Protein AF-A0A2N3BAU0-F1 (afdb_monomer_lite)

Foldseek 3Di:
DVLLVPPQVCCVVVVDPLVRSCVVVVDDSVRSVVSNVCVVVVVVVVVVVVVVVVVVVVVVVVVVVVVVVVVVVVVVVVVPPDDPPPPDD

Sequence (89 aa):
MAKFGRTVPCIRAGIIGRRDAQRSHNNSANLIQLWLTQFDRSELTDEEAEASVIAEYEARIAALERKVGQLTMELDLAKKTPRMPTANG

pLDDT: mean 80.73, std 13.92, range [50.19, 98.06]

Secondary structure (DSSP, 8-state):
-TTHHHHHHHHHTTSS-HHHHHHHHT--HHHHHHHHHHHHTTTHHHHHHHHHHHHHHHHHHHHHHHHHHHHHHHHHHHHHS--------

Radius of gyration: 25.94 Å; chains: 1; bounding box: 56×27×74 Å

Structure (mmCIF, N/CA/C/O backbone):
data_AF-A0A2N3BAU0-F1
#
_entry.id   AF-A0A2N3BAU0-F1
#
loop_
_atom_site.group_PDB
_atom_site.id
_atom_site.type_symbol
_atom_site.label_atom_id
_atom_site.label_alt_id
_atom_site.label_comp_id
_atom_site.label_asym_id
_atom_site.label_entity_id
_atom_site.label_seq_id
_atom_site.pdbx_PDB_ins_code
_atom_site.Cartn_x
_atom_site.Cartn_y
_atom_site.Cartn_z
_atom_site.occupancy
_atom_site.B_iso_or_equiv
_atom_site.auth_seq_id
_atom_site.auth_comp_id
_atom_site.auth_asym_id
_atom_site.auth_atom_id
_atom_site.pdbx_PDB_model_num
ATOM 1 N N . MET A 1 1 ? 1.622 2.882 -2.722 1.00 53.22 1 MET A N 1
ATOM 2 C CA . MET A 1 1 ? 1.807 1.578 -3.393 1.00 53.22 1 MET A CA 1
ATOM 3 C C . MET A 1 1 ? 1.132 1.461 -4.766 1.00 53.22 1 MET A C 1
ATOM 5 O O . MET A 1 1 ? 1.807 1.059 -5.701 1.00 53.22 1 MET A O 1
ATOM 9 N N . ALA A 1 2 ? -0.113 1.914 -4.977 1.00 59.25 2 ALA A N 1
ATOM 10 C CA . ALA A 1 2 ? -0.848 1.713 -6.248 1.00 59.25 2 ALA A CA 1
ATOM 11 C C . ALA A 1 2 ? -0.220 2.275 -7.553 1.00 59.25 2 ALA A C 1
ATOM 13 O O . ALA A 1 2 ? -0.573 1.823 -8.644 1.00 59.25 2 ALA A O 1
ATOM 14 N N . LYS A 1 3 ? 0.675 3.274 -7.475 1.00 63.97 3 LYS A N 1
ATOM 15 C CA . LYS A 1 3 ? 1.345 3.856 -8.656 1.00 63.97 3 LYS A CA 1
ATOM 16 C C . LYS A 1 3 ? 2.594 3.075 -9.081 1.00 63.97 3 LYS A C 1
ATOM 18 O O . LYS A 1 3 ? 2.880 3.026 -10.271 1.00 63.97 3 LYS A O 1
ATOM 23 N N . PHE A 1 4 ? 3.307 2.462 -8.138 1.00 65.94 4 PHE A N 1
ATOM 24 C CA . PHE A 1 4 ? 4.562 1.739 -8.375 1.00 65.94 4 PHE A CA 1
ATOM 25 C C . PHE A 1 4 ? 4.332 0.460 -9.195 1.00 65.94 4 PHE A C 1
ATOM 27 O O . PHE A 1 4 ? 4.830 0.380 -10.318 1.00 65.94 4 PHE A O 1
ATOM 34 N N . GLY A 1 5 ? 3.452 -0.433 -8.721 1.00 68.56 5 GLY A N 1
ATOM 35 C CA . GLY A 1 5 ? 3.081 -1.683 -9.409 1.00 68.56 5 GLY A CA 1
ATOM 36 C C . GLY A 1 5 ? 2.423 -1.495 -10.783 1.00 68.56 5 GLY A C 1
ATOM 37 O O . GLY A 1 5 ? 2.420 -2.389 -11.617 1.00 68.56 5 GLY A O 1
ATOM 38 N N . ARG A 1 6 ? 1.917 -0.292 -11.087 1.00 74.06 6 ARG A N 1
ATOM 39 C CA . ARG A 1 6 ? 1.328 0.028 -12.400 1.00 74.06 6 ARG A CA 1
ATOM 40 C C . ARG A 1 6 ? 2.320 0.690 -13.355 1.00 74.06 6 ARG A C 1
ATOM 42 O O . ARG A 1 6 ? 2.285 0.445 -14.551 1.00 74.06 6 ARG A O 1
ATOM 49 N N . THR A 1 7 ? 3.211 1.536 -12.841 1.00 84.75 7 THR A N 1
ATOM 50 C CA . THR A 1 7 ? 4.102 2.353 -13.679 1.00 84.75 7 THR A CA 1
ATOM 51 C C . THR A 1 7 ? 5.270 1.537 -14.227 1.00 84.75 7 THR A C 1
ATOM 53 O O . THR A 1 7 ? 5.599 1.652 -15.405 1.00 84.75 7 THR A O 1
ATOM 56 N N . VAL A 1 8 ? 5.905 0.712 -13.393 1.00 86.81 8 VAL A N 1
ATOM 57 C CA . VAL A 1 8 ? 7.151 0.022 -13.760 1.00 86.81 8 VAL A CA 1
ATOM 58 C C . VAL A 1 8 ? 6.924 -1.079 -14.803 1.00 86.81 8 VAL A C 1
ATOM 60 O O . VAL A 1 8 ? 7.619 -1.055 -15.825 1.00 86.81 8 VAL A O 1
ATOM 63 N N . PRO A 1 9 ? 5.906 -1.956 -14.661 1.00 86.44 9 PRO A N 1
ATOM 64 C CA . PRO A 1 9 ? 5.598 -2.937 -15.698 1.00 86.44 9 PRO A CA 1
ATOM 65 C C . PRO A 1 9 ? 5.166 -2.280 -17.014 1.00 86.44 9 PRO A C 1
ATOM 67 O O . PRO A 1 9 ? 5.594 -2.716 -18.079 1.00 86.44 9 PRO A O 1
ATOM 70 N N . CYS A 1 10 ? 4.395 -1.183 -16.972 1.00 86.06 10 CYS A N 1
ATOM 71 C CA . CYS A 1 10 ? 4.002 -0.450 -18.180 1.00 86.06 10 CYS A CA 1
ATOM 72 C C . CYS A 1 10 ? 5.195 0.195 -18.904 1.00 86.06 10 CYS A C 1
ATOM 74 O O . CYS A 1 10 ? 5.201 0.227 -20.133 1.00 86.06 10 CYS A O 1
ATOM 76 N N . ILE A 1 11 ? 6.211 0.676 -18.176 1.00 88.94 11 ILE A N 1
ATOM 77 C CA . ILE A 1 11 ? 7.460 1.160 -18.786 1.00 88.94 11 ILE A CA 1
ATOM 78 C C . ILE A 1 11 ? 8.210 0.001 -19.448 1.00 88.94 11 ILE A C 1
ATOM 80 O O . ILE A 1 11 ? 8.679 0.145 -20.577 1.00 88.94 11 ILE A O 1
ATOM 84 N N . ARG A 1 12 ? 8.322 -1.154 -18.778 1.00 88.44 12 ARG A N 1
ATOM 85 C CA . ARG A 1 12 ? 9.077 -2.302 -19.305 1.00 88.44 12 ARG A CA 1
ATOM 86 C C . ARG A 1 12 ? 8.394 -2.964 -20.502 1.00 88.44 12 ARG A C 1
ATOM 88 O O . ARG A 1 12 ? 9.079 -3.382 -21.428 1.00 88.44 12 ARG A O 1
ATOM 95 N N . ALA A 1 13 ? 7.064 -2.977 -20.509 1.00 87.44 13 ALA A N 1
ATOM 96 C CA . ALA A 1 13 ? 6.237 -3.405 -21.633 1.00 87.44 13 ALA A CA 1
ATOM 97 C C . ALA A 1 13 ? 6.164 -2.368 -22.775 1.00 87.44 13 ALA A C 1
ATOM 99 O O . ALA A 1 13 ? 5.541 -2.636 -23.797 1.00 87.44 13 ALA A O 1
ATOM 100 N N . GLY A 1 14 ? 6.758 -1.177 -22.611 1.00 89.50 14 GLY A N 1
ATOM 101 C CA . GLY A 1 14 ? 6.750 -0.113 -23.621 1.00 89.50 14 GLY A CA 1
ATOM 102 C C . GLY A 1 14 ? 5.403 0.600 -23.799 1.00 89.50 14 GLY A C 1
ATOM 103 O O . GLY A 1 14 ? 5.248 1.373 -24.738 1.00 89.50 14 GLY A O 1
ATOM 104 N N . ILE A 1 15 ? 4.440 0.367 -22.903 1.00 89.88 15 ILE A N 1
ATOM 105 C CA . ILE A 1 15 ? 3.097 0.971 -22.932 1.00 89.88 15 ILE A CA 1
ATOM 106 C C . ILE A 1 15 ? 3.171 2.470 -22.622 1.00 89.88 15 ILE A C 1
ATOM 108 O O . ILE A 1 15 ? 2.425 3.261 -23.194 1.00 89.88 15 ILE A O 1
ATOM 112 N N . ILE A 1 16 ? 4.071 2.867 -21.716 1.00 90.00 16 ILE A N 1
ATOM 113 C CA . ILE A 1 16 ? 4.317 4.273 -21.375 1.00 90.00 16 ILE A CA 1
ATOM 114 C C . ILE A 1 16 ? 5.814 4.583 -21.376 1.00 90.00 16 ILE A C 1
ATOM 116 O O . ILE A 1 16 ? 6.636 3.775 -20.940 1.00 90.00 16 ILE A O 1
ATOM 120 N N . GLY A 1 17 ? 6.183 5.786 -21.818 1.00 89.88 17 GLY A N 1
ATOM 121 C CA . GLY A 1 17 ? 7.552 6.273 -21.712 1.00 89.88 17 GLY A CA 1
ATOM 122 C C . GLY A 1 17 ? 7.892 6.723 -20.290 1.00 89.88 17 GLY A C 1
ATOM 123 O O . GLY A 1 17 ? 7.040 7.195 -19.538 1.00 89.88 17 GLY A O 1
ATOM 124 N N . ARG A 1 18 ? 9.180 6.676 -19.923 1.00 89.94 18 ARG A N 1
ATOM 125 C CA . ARG A 1 18 ? 9.663 7.182 -18.620 1.00 89.94 18 ARG A CA 1
ATOM 126 C C . ARG A 1 18 ? 9.272 8.645 -18.384 1.00 89.94 18 ARG A C 1
ATOM 128 O O . ARG A 1 18 ? 8.859 8.994 -17.286 1.00 89.94 18 ARG A O 1
ATOM 135 N N . ARG A 1 19 ? 9.366 9.486 -19.422 1.00 89.00 19 ARG A N 1
ATOM 136 C CA . ARG A 1 19 ? 8.962 10.904 -19.373 1.00 89.00 19 ARG A CA 1
ATOM 137 C C . ARG A 1 19 ? 7.463 11.076 -19.135 1.00 89.00 19 ARG A C 1
ATOM 139 O O . ARG A 1 19 ? 7.078 11.975 -18.391 1.00 89.00 19 ARG A O 1
ATOM 146 N N . ASP A 1 20 ? 6.642 10.212 -19.720 1.00 88.62 20 ASP A N 1
ATOM 147 C CA . ASP A 1 20 ? 5.192 10.253 -19.535 1.00 88.62 20 ASP A CA 1
ATOM 148 C C . ASP A 1 20 ? 4.838 9.849 -18.109 1.00 88.62 20 ASP A C 1
ATOM 150 O O . ASP A 1 20 ? 4.112 10.575 -17.441 1.00 88.62 20 ASP A O 1
ATOM 154 N N . ALA A 1 21 ? 5.466 8.790 -17.591 1.00 85.94 21 ALA A N 1
ATOM 155 C CA . ALA A 1 21 ? 5.330 8.363 -16.201 1.00 85.94 21 ALA A CA 1
ATOM 156 C C . ALA A 1 21 ? 5.744 9.441 -15.181 1.00 85.94 21 ALA A C 1
ATOM 158 O O . ALA A 1 21 ? 5.138 9.547 -14.114 1.00 85.94 21 ALA A O 1
ATOM 159 N N . GLN A 1 22 ? 6.756 10.261 -15.485 1.00 89.38 22 GLN A N 1
ATOM 160 C CA . GLN A 1 22 ? 7.115 11.394 -14.625 1.00 89.38 22 GLN A CA 1
ATOM 161 C C . GLN A 1 22 ? 5.998 12.437 -14.574 1.00 89.38 22 GLN A C 1
ATOM 163 O O . GLN A 1 22 ? 5.664 12.925 -13.499 1.00 89.38 22 GLN A O 1
ATOM 168 N N . ARG A 1 23 ? 5.403 12.760 -15.727 1.00 86.69 23 ARG A N 1
ATOM 169 C CA . ARG A 1 23 ? 4.385 13.811 -15.852 1.00 86.69 23 ARG A CA 1
ATOM 170 C C . ARG A 1 23 ? 3.016 13.370 -15.344 1.00 86.69 23 ARG A C 1
ATOM 172 O O . ARG A 1 23 ? 2.398 14.091 -14.571 1.00 86.69 23 ARG A O 1
ATOM 179 N N . SER A 1 24 ? 2.550 12.192 -15.750 1.00 82.50 24 SER A N 1
ATOM 180 C CA . SER A 1 24 ? 1.211 11.684 -15.426 1.00 82.50 24 SER A CA 1
ATOM 181 C C . SER A 1 24 ? 1.062 11.296 -13.957 1.00 82.50 24 SER A C 1
ATOM 183 O O . SER A 1 24 ? -0.031 11.357 -13.394 1.00 82.50 24 SER A O 1
ATOM 185 N N . HIS A 1 25 ? 2.157 10.879 -13.321 1.00 74.69 25 HIS A N 1
ATOM 186 C CA . HIS A 1 25 ? 2.126 10.361 -11.958 1.00 74.69 25 HIS A CA 1
ATOM 187 C C . HIS A 1 25 ? 2.885 11.226 -10.951 1.00 74.69 25 HIS A C 1
ATOM 189 O O . HIS A 1 25 ? 2.827 10.910 -9.760 1.00 74.69 25 HIS A O 1
ATOM 195 N N . ASN A 1 26 ? 3.486 12.332 -11.411 1.00 82.56 26 ASN A N 1
ATOM 196 C CA . ASN A 1 26 ? 4.354 13.231 -10.646 1.00 82.56 26 ASN A CA 1
ATOM 197 C C . ASN A 1 26 ? 5.541 12.496 -9.998 1.00 82.56 26 ASN A C 1
ATOM 199 O O . ASN A 1 26 ? 5.919 12.762 -8.859 1.00 8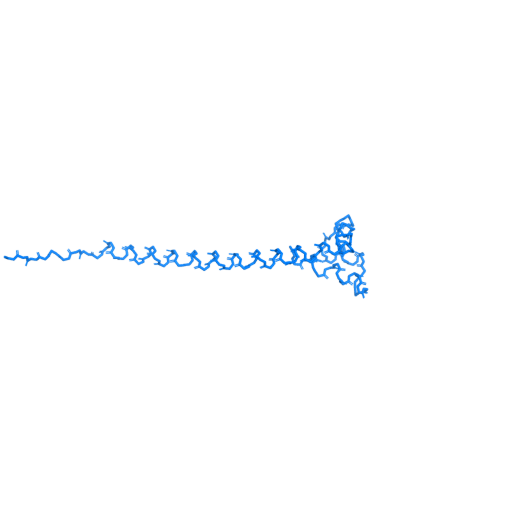2.56 26 ASN A O 1
ATOM 203 N N . ASN A 1 27 ? 6.095 11.517 -10.716 1.00 83.81 27 ASN A N 1
ATOM 204 C CA . ASN A 1 27 ? 7.218 10.714 -10.246 1.00 83.81 27 ASN A CA 1
ATOM 205 C C . ASN A 1 27 ? 8.546 11.389 -10.614 1.00 83.81 27 ASN A C 1
ATOM 207 O O . ASN A 1 27 ? 8.714 11.906 -11.721 1.00 83.81 27 ASN A O 1
ATOM 211 N N . SER A 1 28 ? 9.531 11.335 -9.716 1.00 88.25 28 SER A N 1
ATOM 212 C CA . SER A 1 28 ? 10.882 11.807 -10.030 1.00 88.25 28 SER A CA 1
ATOM 213 C C . SER A 1 28 ? 11.635 10.793 -10.900 1.00 88.25 28 SER A C 1
ATOM 215 O O . SER A 1 28 ? 11.361 9.591 -10.867 1.00 88.25 28 SER A O 1
ATOM 217 N N . ALA A 1 29 ? 12.618 11.266 -11.673 1.00 88.81 29 ALA A N 1
ATOM 218 C CA . ALA A 1 29 ? 13.468 10.384 -12.476 1.00 88.81 29 ALA A CA 1
ATOM 219 C C . ALA A 1 29 ? 14.203 9.364 -11.594 1.00 88.81 29 ALA A C 1
ATOM 221 O O . ALA A 1 29 ? 14.269 8.188 -11.946 1.00 88.81 29 ALA A O 1
ATOM 222 N N . ASN A 1 30 ? 14.694 9.815 -10.435 1.00 90.00 30 ASN A N 1
ATOM 223 C CA . ASN A 1 30 ? 15.403 8.987 -9.461 1.00 90.00 30 ASN A CA 1
ATOM 224 C C . ASN A 1 30 ? 14.506 7.877 -8.915 1.00 90.00 30 ASN A C 1
ATOM 226 O O . ASN A 1 30 ? 14.939 6.733 -8.827 1.00 90.00 30 ASN A O 1
ATOM 230 N N . LEU A 1 31 ? 13.245 8.200 -8.616 1.00 87.12 31 LEU A N 1
ATOM 231 C CA . LEU A 1 31 ? 12.283 7.221 -8.129 1.00 87.12 31 LEU A CA 1
ATOM 232 C C . LEU A 1 31 ? 11.990 6.159 -9.194 1.00 87.12 31 LEU A C 1
ATOM 234 O O . LEU A 1 31 ? 12.041 4.974 -8.902 1.00 87.12 31 LEU A O 1
ATOM 238 N N . ILE A 1 32 ? 11.788 6.568 -10.452 1.00 88.44 32 ILE A N 1
ATOM 239 C CA . ILE A 1 32 ? 11.599 5.628 -11.568 1.00 88.44 32 ILE A CA 1
ATOM 240 C C . ILE A 1 32 ? 12.842 4.750 -11.780 1.00 88.44 32 ILE A C 1
ATOM 242 O O . ILE A 1 32 ? 12.693 3.575 -12.095 1.00 88.44 32 ILE A O 1
ATOM 246 N N . GLN A 1 33 ? 14.060 5.288 -11.627 1.00 90.31 33 GLN A N 1
ATOM 247 C CA . GLN A 1 33 ? 15.285 4.481 -11.720 1.00 90.31 33 GLN A CA 1
ATOM 248 C C . GLN A 1 33 ? 15.363 3.436 -10.609 1.00 90.31 33 GLN A C 1
ATOM 250 O O . GLN A 1 33 ? 15.552 2.266 -10.911 1.00 90.31 33 GLN A O 1
ATOM 255 N N . LEU A 1 34 ? 15.187 3.844 -9.348 1.00 88.06 34 LEU A N 1
ATOM 256 C CA . LEU A 1 34 ? 15.202 2.934 -8.201 1.00 88.06 34 LEU A CA 1
ATOM 257 C C . LEU A 1 34 ? 14.215 1.779 -8.404 1.00 88.06 34 LEU A C 1
ATOM 259 O O . LEU A 1 34 ? 14.554 0.614 -8.233 1.00 88.06 34 LEU A O 1
ATOM 263 N N . TRP A 1 35 ? 13.010 2.129 -8.831 1.00 88.06 35 TRP A N 1
ATOM 264 C CA . TRP A 1 35 ? 11.918 1.209 -9.078 1.00 88.06 35 TRP A CA 1
ATOM 265 C C . TRP A 1 35 ? 12.174 0.227 -10.225 1.00 88.06 35 TRP A C 1
ATOM 267 O O . TRP A 1 35 ? 11.855 -0.950 -10.096 1.00 88.06 35 TRP A O 1
ATOM 277 N N . LEU A 1 36 ? 12.782 0.680 -11.324 1.00 87.31 36 LEU A N 1
ATOM 278 C CA . LEU A 1 36 ? 13.215 -0.209 -12.408 1.00 87.31 36 LEU A CA 1
ATOM 279 C C . LEU A 1 36 ? 14.318 -1.164 -11.940 1.00 87.31 36 LEU A C 1
ATOM 281 O O . LEU A 1 36 ? 14.252 -2.350 -12.239 1.00 87.31 36 LEU A O 1
ATOM 285 N N . THR A 1 37 ? 15.283 -0.675 -11.155 1.00 88.69 37 THR A N 1
ATOM 286 C CA . THR A 1 37 ? 16.350 -1.511 -10.589 1.00 88.69 37 THR A CA 1
ATOM 287 C C . THR A 1 37 ? 15.794 -2.594 -9.661 1.00 88.69 37 THR A C 1
ATOM 289 O O . THR A 1 37 ? 16.237 -3.736 -9.732 1.00 88.69 37 THR A O 1
ATOM 292 N N . GLN A 1 38 ? 14.815 -2.265 -8.812 1.00 83.88 38 GLN A N 1
ATOM 293 C CA . GLN A 1 38 ? 14.133 -3.243 -7.952 1.00 83.88 38 GLN A CA 1
ATOM 294 C C . GLN A 1 38 ? 13.314 -4.256 -8.774 1.00 83.88 38 GLN A C 1
ATOM 296 O O . GLN A 1 38 ? 13.356 -5.453 -8.494 1.00 83.88 38 GLN A O 1
ATOM 301 N N . PHE A 1 39 ? 12.633 -3.801 -9.837 1.00 82.56 39 PHE A N 1
ATOM 302 C CA . PHE A 1 39 ? 11.909 -4.672 -10.774 1.00 82.56 39 PHE A CA 1
ATOM 303 C C . PHE A 1 39 ? 12.817 -5.684 -11.461 1.00 82.56 39 PHE A C 1
ATOM 305 O O . PHE A 1 39 ? 12.529 -6.877 -11.453 1.00 82.56 39 PHE A O 1
ATOM 312 N N . ASP A 1 40 ? 13.928 -5.220 -12.031 1.00 85.50 40 ASP A N 1
ATOM 313 C CA . ASP A 1 40 ? 14.860 -6.076 -12.764 1.00 85.50 40 ASP A CA 1
ATOM 314 C C . ASP A 1 40 ? 15.551 -7.100 -11.836 1.00 85.50 40 ASP A C 1
ATOM 316 O O . ASP A 1 40 ? 15.949 -8.172 -12.288 1.00 85.50 40 ASP A O 1
ATOM 320 N N . ARG A 1 41 ? 15.651 -6.813 -10.529 1.00 86.25 41 ARG A N 1
ATOM 321 C CA . ARG A 1 41 ? 16.156 -7.747 -9.503 1.00 86.25 41 ARG A CA 1
ATOM 322 C C . ARG A 1 41 ? 15.103 -8.734 -8.991 1.00 86.25 41 ARG A C 1
ATOM 324 O O . ARG A 1 41 ? 15.435 -9.571 -8.161 1.00 86.25 41 ARG A O 1
ATOM 331 N N . SER A 1 42 ? 13.867 -8.661 -9.492 1.00 73.38 42 SER A N 1
ATOM 332 C CA . SER A 1 42 ? 12.711 -9.416 -8.981 1.00 73.38 42 SER A CA 1
ATOM 333 C C . SER A 1 42 ? 12.414 -9.167 -7.497 1.00 73.38 42 SER A C 1
ATOM 335 O O . SER A 1 42 ? 11.729 -9.960 -6.873 1.00 73.38 42 SER A O 1
ATOM 337 N N . GLU A 1 43 ? 12.885 -8.054 -6.932 1.00 71.00 43 GLU A N 1
ATOM 338 C CA . GLU A 1 43 ? 12.559 -7.658 -5.550 1.00 71.00 43 GLU A CA 1
ATOM 339 C C . GLU A 1 43 ? 11.128 -7.108 -5.469 1.00 71.00 43 GLU A C 1
ATOM 341 O O . GLU A 1 43 ? 10.501 -7.099 -4.424 1.00 71.00 43 GLU A O 1
ATOM 346 N N . LEU A 1 44 ? 10.556 -6.733 -6.615 1.00 62.53 44 LEU A N 1
ATOM 347 C CA . LEU A 1 44 ? 9.237 -6.114 -6.701 1.00 62.53 44 LEU A CA 1
ATOM 348 C C . LEU A 1 44 ? 8.070 -7.054 -6.374 1.00 62.53 44 LEU A C 1
ATOM 350 O O . LEU A 1 44 ? 6.977 -6.579 -6.070 1.00 62.53 44 LEU A O 1
ATOM 354 N N . THR A 1 45 ? 8.283 -8.370 -6.455 1.00 58.41 45 THR A N 1
ATOM 355 C CA . THR A 1 45 ? 7.268 -9.362 -6.078 1.00 58.41 45 THR A CA 1
ATOM 356 C C . THR A 1 45 ? 7.024 -9.391 -4.574 1.00 58.41 45 THR A C 1
ATOM 358 O O . THR A 1 45 ? 5.904 -9.687 -4.157 1.00 58.41 45 THR A O 1
ATOM 361 N N . ASP A 1 46 ? 8.032 -9.034 -3.776 1.00 56.09 46 ASP A N 1
ATOM 362 C CA . ASP A 1 46 ? 7.936 -9.040 -2.320 1.00 56.09 46 ASP A CA 1
ATOM 363 C C . ASP A 1 46 ? 7.174 -7.795 -1.831 1.00 56.09 46 ASP A C 1
ATOM 365 O O . ASP A 1 46 ? 6.217 -7.929 -1.070 1.00 56.09 46 ASP A O 1
ATOM 369 N N . GLU A 1 47 ? 7.444 -6.598 -2.373 1.00 56.53 47 GLU A N 1
ATOM 370 C CA . GLU A 1 47 ? 6.679 -5.389 -2.017 1.00 56.53 47 GLU A CA 1
ATOM 371 C C . GLU A 1 47 ? 5.196 -5.410 -2.451 1.00 56.53 47 GLU A C 1
ATOM 373 O O . GLU A 1 47 ? 4.344 -4.832 -1.766 1.00 56.53 47 GLU A O 1
ATOM 378 N N . GLU A 1 48 ? 4.842 -6.031 -3.585 1.00 57.31 48 GLU A N 1
ATOM 379 C CA . GLU A 1 48 ? 3.430 -6.173 -3.991 1.00 57.31 48 GLU A CA 1
ATOM 380 C C . GLU A 1 48 ? 2.671 -7.159 -3.095 1.00 57.31 48 GLU A C 1
ATOM 382 O O . GLU A 1 48 ? 1.518 -6.898 -2.727 1.00 57.31 48 GLU A O 1
ATOM 387 N N . ALA A 1 49 ? 3.328 -8.251 -2.690 1.00 55.28 49 ALA A N 1
ATOM 388 C CA . ALA A 1 49 ? 2.790 -9.181 -1.708 1.00 55.28 49 ALA A CA 1
ATOM 389 C C . ALA A 1 49 ? 2.599 -8.492 -0.347 1.00 55.28 49 ALA A C 1
ATOM 391 O O . ALA A 1 49 ? 1.522 -8.590 0.246 1.00 55.28 49 ALA A O 1
ATOM 392 N N . GLU A 1 50 ? 3.580 -7.712 0.109 1.00 59.66 50 GLU A N 1
ATOM 393 C CA . GLU A 1 50 ? 3.485 -6.930 1.345 1.00 59.66 50 GLU A CA 1
ATOM 394 C C . GLU A 1 50 ? 2.357 -5.889 1.295 1.00 59.66 50 GLU A C 1
ATOM 396 O O . GLU A 1 50 ? 1.594 -5.750 2.251 1.00 59.66 50 GLU A O 1
ATOM 401 N N . ALA A 1 51 ? 2.176 -5.192 0.169 1.00 60.47 51 ALA A N 1
ATOM 402 C CA . ALA A 1 51 ? 1.095 -4.221 0.007 1.00 60.47 51 ALA A CA 1
ATOM 403 C C . ALA A 1 51 ? -0.299 -4.873 0.037 1.00 60.47 51 ALA A C 1
ATOM 405 O O . ALA A 1 51 ? -1.233 -4.305 0.611 1.00 60.47 51 ALA A O 1
ATOM 406 N N . SER A 1 52 ? -0.442 -6.063 -0.555 1.00 62.59 52 SER A N 1
ATOM 407 C CA . SER A 1 52 ? -1.679 -6.849 -0.471 1.00 62.59 52 SER A CA 1
ATOM 408 C C . SER A 1 52 ? -1.972 -7.268 0.970 1.00 62.59 52 SER A C 1
ATOM 410 O O . SER A 1 52 ? -3.111 -7.173 1.429 1.00 62.59 52 SER A O 1
ATOM 412 N N . VAL A 1 53 ? -0.940 -7.687 1.701 1.00 72.50 53 VAL A N 1
ATOM 413 C CA . VAL A 1 53 ? -1.040 -8.065 3.114 1.00 72.50 53 VAL A CA 1
ATOM 414 C C . VAL A 1 53 ? -1.443 -6.867 3.983 1.00 72.50 53 VAL A C 1
ATOM 416 O O . VAL A 1 53 ? -2.297 -7.003 4.858 1.00 72.50 53 VAL A O 1
ATOM 419 N N . ILE A 1 54 ? -0.911 -5.670 3.716 1.00 80.94 54 ILE A N 1
ATOM 420 C CA . ILE A 1 54 ? -1.289 -4.440 4.433 1.00 80.94 54 ILE A CA 1
ATOM 421 C C . ILE A 1 54 ? -2.774 -4.111 4.229 1.00 80.94 54 ILE A C 1
ATOM 423 O O . ILE A 1 54 ? -3.479 -3.875 5.209 1.00 80.94 54 ILE A O 1
ATOM 427 N N . ALA A 1 55 ? -3.277 -4.155 2.992 1.00 75.88 55 ALA A N 1
ATOM 428 C CA . ALA A 1 55 ? -4.690 -3.882 2.708 1.00 75.88 55 ALA A CA 1
ATOM 429 C C . ALA A 1 55 ? -5.631 -4.893 3.393 1.00 75.88 55 ALA A C 1
ATOM 431 O O . ALA A 1 55 ? -6.710 -4.537 3.874 1.00 75.88 55 ALA A O 1
ATOM 432 N N . GLU A 1 56 ? -5.215 -6.158 3.477 1.00 81.44 56 GLU A N 1
ATOM 433 C CA . GLU A 1 56 ? -5.953 -7.182 4.211 1.00 81.44 56 GLU A CA 1
ATOM 434 C C . GLU A 1 56 ? -5.991 -6.887 5.719 1.00 81.44 56 GLU A C 1
ATOM 436 O O . GLU A 1 56 ? -7.049 -6.996 6.350 1.00 81.44 56 GLU A O 1
ATOM 441 N N . TYR A 1 57 ? -4.865 -6.475 6.307 1.00 91.75 57 TYR A N 1
ATOM 442 C CA . TYR A 1 57 ? -4.819 -6.077 7.712 1.00 91.75 57 TYR A CA 1
ATOM 443 C C . TYR A 1 57 ? -5.677 -4.842 7.993 1.00 91.75 57 TYR A C 1
ATOM 445 O O . TYR A 1 57 ? -6.424 -4.853 8.970 1.00 91.75 57 TYR A O 1
ATOM 453 N N . GLU A 1 58 ? -5.653 -3.825 7.131 1.00 92.00 58 GLU A N 1
ATOM 454 C CA . GLU A 1 58 ? -6.517 -2.643 7.251 1.00 92.00 58 GLU A CA 1
ATOM 455 C C . GLU A 1 58 ? -8.006 -3.027 7.243 1.00 92.00 58 GLU A C 1
ATOM 457 O O . GLU A 1 58 ? -8.780 -2.569 8.088 1.00 92.00 58 GLU A O 1
ATOM 462 N N . ALA A 1 59 ? -8.413 -3.941 6.355 1.00 90.75 59 ALA A N 1
ATOM 463 C CA . ALA A 1 59 ? -9.786 -4.439 6.308 1.00 90.75 59 ALA A CA 1
ATOM 464 C C . ALA A 1 59 ? -10.178 -5.203 7.587 1.00 90.75 59 ALA A C 1
ATOM 466 O O . ALA A 1 59 ? -11.292 -5.040 8.103 1.00 90.75 59 ALA A O 1
ATOM 467 N N . ARG A 1 60 ? -9.263 -6.023 8.123 1.00 94.12 60 ARG A N 1
ATOM 468 C CA . ARG A 1 60 ? -9.458 -6.752 9.386 1.00 94.12 60 ARG A CA 1
ATOM 469 C C . ARG A 1 60 ? -9.566 -5.795 10.575 1.00 94.12 60 ARG A C 1
ATOM 471 O O . ARG A 1 60 ? -10.465 -5.970 11.397 1.00 94.12 60 ARG A O 1
ATOM 478 N N . ILE A 1 61 ? -8.718 -4.769 10.641 1.00 95.56 61 ILE A N 1
ATOM 479 C CA . ILE A 1 61 ? -8.758 -3.726 11.677 1.00 95.56 61 ILE A CA 1
ATOM 480 C C . ILE A 1 61 ? -10.105 -3.003 11.635 1.00 95.56 61 ILE A C 1
ATOM 482 O O . ILE A 1 61 ? -10.820 -2.999 12.635 1.00 95.56 61 ILE A O 1
ATOM 486 N N . ALA A 1 62 ? -10.533 -2.524 10.466 1.00 96.38 62 ALA A N 1
ATOM 487 C CA . ALA A 1 62 ? -11.813 -1.833 10.321 1.00 96.38 62 ALA A CA 1
ATOM 488 C C . ALA A 1 62 ? -13.021 -2.718 10.689 1.00 96.38 62 ALA A C 1
ATOM 490 O O . ALA A 1 62 ? -14.061 -2.234 11.144 1.00 96.38 62 ALA A O 1
ATOM 491 N N . ALA A 1 63 ? -12.938 -4.034 10.465 1.00 96.81 63 ALA A N 1
ATOM 492 C CA . ALA A 1 63 ? -13.965 -4.976 10.907 1.00 96.81 63 ALA A CA 1
ATOM 493 C C . ALA A 1 63 ? -13.999 -5.133 12.432 1.00 96.81 63 ALA A C 1
ATOM 495 O O . ALA A 1 63 ? -15.085 -5.203 13.014 1.00 96.81 63 ALA A O 1
ATOM 496 N N . LEU A 1 64 ? -12.833 -5.172 13.077 1.00 97.88 64 LEU A N 1
ATOM 497 C CA . LEU A 1 64 ? -12.726 -5.241 14.530 1.00 97.88 64 LEU A CA 1
ATOM 498 C C . LEU A 1 64 ? -13.207 -3.949 15.190 1.00 97.88 64 LEU A C 1
ATOM 500 O O . LEU A 1 64 ? -14.006 -4.020 16.117 1.00 97.88 64 LEU A O 1
ATOM 504 N N . GLU A 1 65 ? -12.818 -2.785 14.678 1.00 98.06 65 GLU A N 1
ATOM 505 C CA . GLU A 1 65 ? -13.251 -1.483 15.200 1.00 98.06 65 GLU A CA 1
ATOM 506 C C . GLU A 1 65 ? -14.778 -1.335 15.179 1.00 98.06 65 GLU A C 1
ATOM 508 O O . GLU A 1 65 ? -15.383 -0.923 16.171 1.00 98.06 65 GLU A O 1
ATOM 513 N N . ARG A 1 66 ? -15.430 -1.765 14.090 1.00 97.88 66 ARG A N 1
ATOM 514 C CA . ARG A 1 66 ? -16.900 -1.795 14.004 1.00 97.88 66 ARG A CA 1
ATOM 515 C C . ARG A 1 66 ? -17.527 -2.698 15.064 1.00 97.88 66 ARG A C 1
ATOM 517 O O . ARG A 1 66 ? -18.507 -2.302 15.692 1.00 97.88 66 ARG A O 1
ATOM 524 N N . LYS A 1 67 ? -16.969 -3.894 15.280 1.00 97.50 67 LYS A N 1
ATOM 525 C CA . LYS A 1 67 ? -17.453 -4.823 16.314 1.00 97.50 67 LYS A CA 1
ATOM 526 C C . LYS A 1 67 ? -17.264 -4.260 17.718 1.00 97.50 67 LYS A C 1
ATOM 528 O O . LYS A 1 67 ? -18.168 -4.378 18.535 1.00 97.50 67 LYS A O 1
ATOM 533 N N . VAL A 1 68 ? -16.123 -3.630 17.995 1.00 97.81 68 VAL A N 1
ATOM 534 C CA . VAL A 1 68 ? -15.872 -2.970 19.283 1.00 97.81 68 VAL A CA 1
ATOM 535 C C . VAL A 1 68 ? -16.927 -1.897 19.537 1.00 97.81 68 VAL A C 1
ATOM 537 O O . VAL A 1 68 ? -17.545 -1.913 20.595 1.00 97.81 68 VAL A O 1
ATOM 540 N N . GLY A 1 69 ? -17.213 -1.040 18.550 1.00 96.50 69 GLY A N 1
ATOM 541 C CA . GLY A 1 69 ? -18.269 -0.031 18.665 1.00 96.50 69 GLY A CA 1
ATOM 542 C C . GLY A 1 69 ? -19.646 -0.627 18.986 1.00 96.50 69 GLY A C 1
ATOM 543 O O . GLY A 1 69 ? -20.322 -0.151 19.896 1.00 96.50 69 GLY A O 1
ATOM 544 N N . GLN A 1 70 ? -20.039 -1.706 18.297 1.00 96.25 70 GLN A N 1
ATOM 545 C CA . GLN A 1 70 ? -21.296 -2.421 18.569 1.00 96.25 70 GLN A CA 1
ATOM 546 C C . GLN A 1 70 ? -21.348 -2.966 20.002 1.00 96.25 70 GLN A C 1
ATOM 548 O O . GLN A 1 70 ? -22.307 -2.707 20.727 1.00 96.25 70 GLN A O 1
ATOM 553 N N . LEU A 1 71 ? -20.291 -3.655 20.439 1.00 96.06 71 LEU A N 1
ATOM 554 C CA . LEU A 1 71 ? -20.213 -4.234 21.781 1.00 96.06 71 LEU A CA 1
ATOM 555 C C . LEU A 1 71 ? -20.229 -3.164 22.879 1.00 96.06 71 LEU A C 1
ATOM 557 O O . LEU A 1 71 ? -20.838 -3.371 23.927 1.00 96.06 71 LEU A O 1
ATOM 561 N N . THR A 1 72 ? -19.597 -2.009 22.655 1.00 96.31 72 THR A N 1
ATOM 562 C CA . THR A 1 72 ? -19.663 -0.876 23.588 1.00 96.31 72 THR A CA 1
ATOM 563 C C . THR A 1 72 ? -21.099 -0.388 23.761 1.00 96.31 72 THR A C 1
ATOM 565 O O . THR A 1 72 ? -21.543 -0.191 24.891 1.00 96.31 72 THR A O 1
ATOM 568 N N . MET A 1 73 ? -21.849 -0.253 22.665 1.00 95.62 73 MET A N 1
ATOM 569 C CA . MET A 1 73 ? -23.251 0.169 22.716 1.00 95.62 73 MET A CA 1
ATOM 570 C C . MET A 1 73 ? -24.138 -0.857 23.435 1.00 95.62 73 MET A C 1
ATOM 572 O O . MET A 1 73 ? -24.957 -0.477 24.273 1.00 95.62 73 MET A O 1
A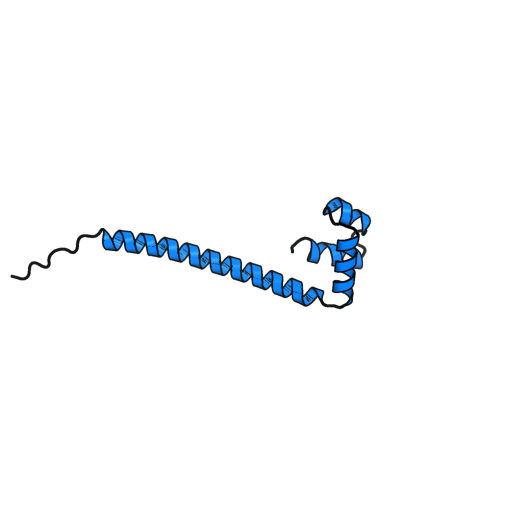TOM 576 N N . GLU A 1 74 ? -23.960 -2.150 23.150 1.00 94.31 74 GLU A N 1
ATOM 577 C CA . GLU A 1 74 ? -24.683 -3.234 23.832 1.00 94.31 74 GLU A CA 1
ATOM 578 C C . GLU A 1 74 ? -24.390 -3.255 25.336 1.00 94.31 74 GLU A C 1
ATOM 580 O O . GLU A 1 74 ? -25.304 -3.376 26.156 1.00 94.31 74 GLU A O 1
ATOM 585 N N . LEU A 1 75 ? -23.123 -3.076 25.717 1.00 92.38 75 LEU A N 1
ATOM 586 C CA .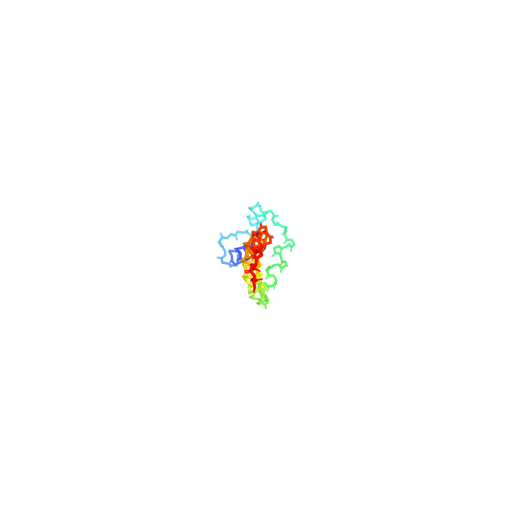 LEU A 1 75 ? -22.710 -3.029 27.115 1.00 92.38 75 LEU A CA 1
ATOM 587 C C . LEU A 1 75 ? -23.318 -1.829 27.851 1.00 92.38 75 LEU A C 1
ATOM 589 O O . LEU A 1 75 ? -23.770 -1.969 28.990 1.00 92.38 75 LEU A O 1
ATOM 593 N N . ASP A 1 76 ? -23.344 -0.658 27.217 1.00 92.81 76 ASP A N 1
ATOM 594 C CA . ASP A 1 76 ? -23.960 0.539 27.790 1.00 92.81 76 ASP A CA 1
ATOM 595 C C . ASP A 1 76 ? -25.469 0.367 27.986 1.00 92.81 76 ASP A C 1
ATOM 597 O O . ASP A 1 76 ? -26.014 0.812 29.000 1.00 92.81 76 ASP A O 1
ATOM 601 N N . LEU A 1 77 ? -26.150 -0.312 27.060 1.00 89.12 77 LEU A N 1
ATOM 602 C CA . LEU A 1 77 ? -27.567 -0.647 27.189 1.00 89.12 77 LEU A CA 1
ATOM 603 C C . LEU A 1 77 ? -27.814 -1.648 28.330 1.00 89.12 77 LEU A C 1
ATOM 605 O O . LEU A 1 77 ? -28.697 -1.436 29.166 1.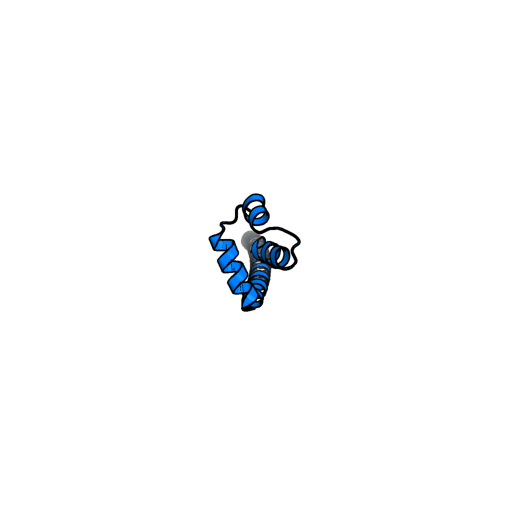00 89.12 77 LEU A O 1
ATOM 609 N N . ALA A 1 78 ? -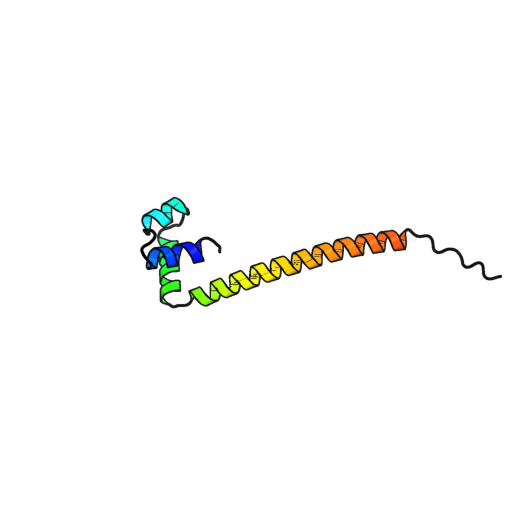26.999 -2.701 28.417 1.00 86.12 78 ALA A N 1
ATOM 610 C CA . ALA A 1 78 ? -27.093 -3.703 29.476 1.00 86.12 78 ALA A CA 1
ATOM 611 C C . ALA A 1 78 ? -26.867 -3.088 30.867 1.00 86.12 78 ALA A C 1
ATOM 613 O O . ALA A 1 78 ? -27.588 -3.401 31.812 1.00 86.12 78 ALA A O 1
ATOM 614 N N . LYS A 1 79 ? -25.915 -2.154 30.994 1.00 84.06 79 LYS A N 1
ATOM 615 C CA . LYS A 1 79 ? -25.666 -1.414 32.244 1.00 84.06 79 LYS A CA 1
ATOM 616 C C . LYS A 1 79 ? -26.815 -0.485 32.638 1.00 84.06 79 LYS A C 1
ATOM 618 O O . LYS A 1 79 ? -27.042 -0.288 33.828 1.00 84.06 79 LYS A O 1
ATOM 623 N N . LYS A 1 80 ? -27.517 0.102 31.665 1.00 75.12 80 LYS A N 1
ATOM 624 C CA . LYS A 1 80 ? -28.654 1.013 31.896 1.00 75.12 80 LYS A CA 1
ATOM 625 C C . LYS A 1 80 ? -29.965 0.285 32.196 1.00 75.12 80 LYS A C 1
ATOM 627 O O . LYS A 1 80 ? -30.917 0.930 32.624 1.00 75.12 80 LYS A O 1
ATOM 632 N N . THR A 1 81 ? -30.023 -1.033 32.005 1.00 63.41 81 THR A N 1
ATOM 633 C CA . THR A 1 81 ? -31.192 -1.833 32.378 1.00 63.41 81 THR A CA 1
ATOM 634 C C . THR A 1 81 ? -31.157 -2.063 33.895 1.00 63.41 81 THR A C 1
ATOM 636 O O . THR A 1 81 ? -30.234 -2.724 34.381 1.00 63.41 81 THR A O 1
ATOM 639 N N . PRO A 1 82 ? -32.099 -1.511 34.684 1.00 60.09 82 PRO A N 1
ATOM 640 C CA . PRO A 1 82 ? -32.097 -1.718 36.123 1.00 60.09 82 PRO A CA 1
ATOM 641 C C . PRO A 1 82 ? -32.304 -3.206 36.399 1.00 60.09 82 PRO A C 1
ATOM 643 O O . PRO A 1 82 ? -33.252 -3.822 35.910 1.00 60.09 82 PRO A O 1
ATOM 646 N N . ARG A 1 83 ? -31.400 -3.795 37.184 1.00 65.00 83 ARG A N 1
ATOM 647 C CA . ARG A 1 83 ? -31.591 -5.143 37.722 1.00 65.00 83 ARG A CA 1
ATOM 648 C C . ARG A 1 83 ? -32.863 -5.075 38.562 1.00 65.00 83 ARG A C 1
ATOM 650 O O . ARG A 1 83 ? -32.862 -4.377 39.575 1.00 65.00 83 ARG A O 1
ATOM 657 N N . MET A 1 84 ? -33.948 -5.716 38.118 1.00 61.34 84 MET A N 1
ATOM 658 C CA . MET A 1 84 ? -35.138 -5.852 38.958 1.00 61.34 84 MET A CA 1
ATOM 659 C C . MET A 1 84 ? -34.676 -6.447 40.291 1.00 61.34 84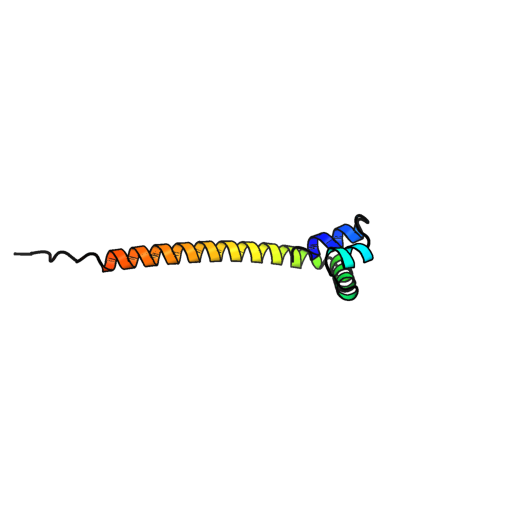 MET A C 1
ATOM 661 O O . MET A 1 84 ? -33.996 -7.478 40.264 1.00 61.34 84 MET A O 1
ATOM 665 N N . PRO A 1 85 ? -34.980 -5.820 41.442 1.00 59.22 85 PRO A N 1
ATOM 666 C CA . PRO A 1 85 ? -34.773 -6.475 42.716 1.00 59.22 85 PRO A CA 1
ATOM 667 C C . PRO A 1 85 ? -35.593 -7.758 42.657 1.00 59.22 85 PRO A C 1
ATOM 669 O O . PRO A 1 85 ? -36.818 -7.707 42.540 1.00 59.22 85 PRO A O 1
ATOM 672 N N . THR A 1 86 ? -34.925 -8.907 42.663 1.00 59.97 86 THR A N 1
ATOM 673 C CA . THR A 1 86 ? -35.588 -10.171 42.953 1.00 59.97 86 THR A CA 1
ATOM 674 C C . THR A 1 86 ? -36.144 -10.018 44.358 1.00 59.97 86 THR A C 1
ATOM 676 O O . THR A 1 86 ? -35.399 -10.083 45.337 1.00 59.97 86 THR A O 1
ATOM 679 N N . ALA A 1 87 ? -37.433 -9.702 44.442 1.00 58.81 87 ALA A N 1
ATOM 680 C CA . ALA A 1 87 ? -38.193 -9.748 45.671 1.00 58.81 87 ALA A CA 1
ATOM 681 C C . ALA A 1 87 ? -38.292 -11.223 46.071 1.00 58.81 87 ALA A C 1
ATOM 683 O O . ALA A 1 87 ? -39.237 -11.917 45.710 1.00 58.81 87 ALA A O 1
ATOM 684 N N . ASN A 1 88 ? -37.258 -11.708 46.753 1.00 52.03 88 ASN A N 1
ATOM 685 C CA . ASN A 1 88 ? -37.337 -12.945 47.506 1.00 52.03 88 ASN A CA 1
ATOM 686 C C . ASN A 1 88 ? -37.978 -12.587 48.847 1.00 52.03 88 ASN A C 1
ATOM 688 O O . ASN A 1 88 ? -37.382 -11.853 49.640 1.00 52.03 88 ASN A O 1
ATOM 692 N N . GLY A 1 89 ? -39.224 -13.033 49.012 1.00 50.19 89 GLY A N 1
ATOM 693 C CA . GLY A 1 89 ? -39.885 -13.147 50.310 1.00 50.19 89 GLY A CA 1
ATOM 694 C C . GLY A 1 89 ? -39.381 -14.340 51.106 1.00 50.19 89 GLY A C 1
ATOM 695 O O . GLY A 1 89 ? -38.619 -15.160 50.539 1.00 50.19 89 GLY A O 1
#